Protein AF-A0ABD6F2X4-F1 (afdb_monomer_lite)

Structure (mmCIF, N/CA/C/O backbone):
data_AF-A0ABD6F2X4-F1
#
_entry.id   AF-A0ABD6F2X4-F1
#
loop_
_atom_site.group_PDB
_atom_site.id
_atom_site.type_symbol
_atom_site.label_atom_id
_atom_site.label_alt_id
_atom_site.label_comp_id
_atom_site.label_asym_id
_atom_site.label_entity_id
_atom_site.label_seq_id
_atom_site.pdbx_PDB_ins_code
_atom_site.Cartn_x
_atom_site.Cartn_y
_atom_site.Cartn_z
_atom_site.occupancy
_atom_site.B_iso_or_equiv
_atom_site.auth_seq_id
_atom_site.auth_comp_id
_atom_site.auth_asym_id
_atom_site.auth_atom_id
_atom_site.pdbx_PDB_model_num
ATOM 1 N N . MET A 1 1 ? 17.917 10.829 -10.578 1.00 47.31 1 MET A N 1
ATOM 2 C CA . MET A 1 1 ? 16.751 10.128 -10.012 1.00 47.31 1 MET A CA 1
ATOM 3 C C . MET A 1 1 ? 17.302 9.015 -9.153 1.00 47.31 1 MET A C 1
ATOM 5 O O . MET A 1 1 ? 18.179 8.313 -9.642 1.00 47.31 1 MET A O 1
ATOM 9 N N . ALA A 1 2 ? 16.913 8.933 -7.879 1.00 58.59 2 ALA A N 1
ATOM 10 C CA . ALA A 1 2 ? 17.226 7.742 -7.096 1.00 58.59 2 ALA A CA 1
ATOM 11 C C . ALA A 1 2 ? 16.671 6.533 -7.858 1.00 58.59 2 ALA A C 1
ATOM 13 O O . ALA A 1 2 ? 15.594 6.631 -8.446 1.00 58.59 2 ALA A O 1
ATOM 14 N N . ASP A 1 3 ? 17.439 5.451 -7.922 1.00 88.56 3 ASP A N 1
ATOM 15 C CA . ASP A 1 3 ? 16.967 4.209 -8.517 1.00 88.56 3 ASP A CA 1
ATOM 16 C C . ASP A 1 3 ? 15.678 3.793 -7.793 1.00 88.56 3 ASP A C 1
ATOM 18 O O . ASP A 1 3 ? 15.679 3.645 -6.569 1.00 88.56 3 ASP A O 1
ATOM 22 N N . LEU A 1 4 ? 14.571 3.667 -8.532 1.00 92.88 4 LEU A N 1
ATOM 23 C CA . LEU A 1 4 ? 13.269 3.298 -7.974 1.00 92.88 4 LEU A CA 1
ATOM 24 C C . LEU A 1 4 ? 13.392 2.010 -7.153 1.00 92.88 4 LEU A C 1
ATOM 26 O O . LEU A 1 4 ? 12.836 1.927 -6.063 1.00 92.88 4 LEU A O 1
ATOM 30 N N . SER A 1 5 ? 14.197 1.049 -7.617 1.00 93.44 5 SER A N 1
ATOM 31 C CA . SER A 1 5 ? 14.461 -0.189 -6.882 1.00 93.44 5 SER A CA 1
ATOM 32 C C . SER A 1 5 ? 15.084 0.079 -5.509 1.00 93.44 5 SER A C 1
ATOM 34 O O . SER A 1 5 ? 14.672 -0.513 -4.512 1.00 93.44 5 SER A O 1
ATOM 36 N N . GLN A 1 6 ? 16.047 0.999 -5.425 1.00 95.38 6 GLN A N 1
ATOM 37 C CA . GLN A 1 6 ? 16.676 1.382 -4.160 1.00 95.38 6 GLN A CA 1
ATOM 38 C C . GLN A 1 6 ? 15.694 2.111 -3.231 1.00 95.38 6 GLN A C 1
ATOM 40 O O . GLN A 1 6 ? 15.705 1.883 -2.020 1.00 95.38 6 GLN A O 1
ATOM 45 N N . ALA A 1 7 ? 14.833 2.970 -3.781 1.00 95.81 7 ALA A N 1
ATOM 46 C CA . ALA A 1 7 ? 13.810 3.666 -3.005 1.00 95.81 7 ALA A CA 1
ATOM 47 C C . ALA A 1 7 ? 12.787 2.685 -2.406 1.00 95.81 7 ALA A C 1
ATOM 49 O O . ALA A 1 7 ? 12.470 2.776 -1.220 1.00 95.81 7 ALA A O 1
ATOM 50 N N . LEU A 1 8 ? 12.328 1.708 -3.192 1.00 96.75 8 LEU A N 1
ATOM 51 C CA . LEU A 1 8 ? 11.398 0.674 -2.730 1.00 96.75 8 LEU A CA 1
ATOM 52 C C . LEU A 1 8 ? 12.041 -0.252 -1.687 1.00 96.75 8 LEU A C 1
ATOM 54 O O . LEU A 1 8 ? 11.409 -0.546 -0.676 1.00 96.75 8 LEU A O 1
ATOM 58 N N . ALA A 1 9 ? 13.312 -0.629 -1.866 1.00 96.75 9 ALA A N 1
ATOM 59 C CA . ALA A 1 9 ? 14.048 -1.414 -0.873 1.00 96.75 9 ALA A CA 1
ATOM 60 C C . ALA A 1 9 ? 14.151 -0.686 0.479 1.00 96.75 9 ALA A C 1
A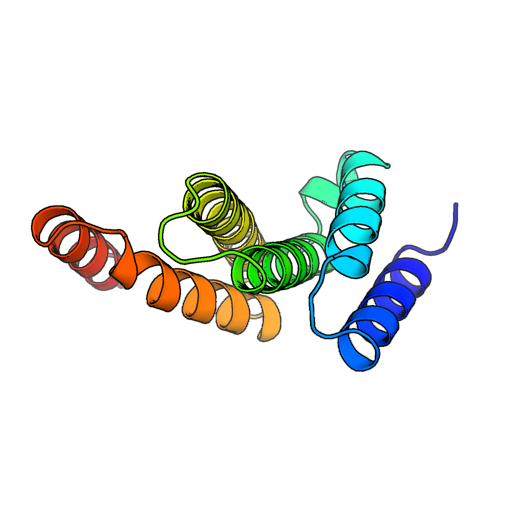TOM 62 O O . ALA A 1 9 ? 13.944 -1.289 1.529 1.00 96.75 9 ALA A O 1
ATOM 63 N N . ARG A 1 10 ? 14.385 0.634 0.467 1.00 95.75 10 ARG A N 1
ATOM 64 C CA . ARG A 1 10 ? 14.377 1.444 1.695 1.00 95.75 10 ARG A CA 1
ATOM 65 C C . ARG A 1 10 ? 13.011 1.426 2.386 1.00 95.75 10 ARG A C 1
ATOM 67 O O . ARG A 1 10 ? 12.954 1.389 3.613 1.00 95.75 10 ARG A O 1
ATOM 74 N N . VAL A 1 11 ? 11.914 1.465 1.631 1.00 96.56 11 VAL A N 1
ATOM 75 C CA . VAL A 1 11 ? 10.567 1.344 2.212 1.00 96.56 11 VAL A CA 1
ATOM 76 C C . VAL A 1 11 ? 10.369 -0.028 2.848 1.00 96.56 11 VAL A C 1
ATOM 78 O O . VAL A 1 11 ? 9.820 -0.106 3.948 1.00 96.56 11 VAL A O 1
ATOM 81 N N . ASP A 1 12 ? 10.830 -1.096 2.199 1.00 96.50 12 ASP A N 1
ATOM 82 C CA . ASP A 1 12 ? 10.745 -2.445 2.759 1.00 96.50 12 ASP A CA 1
ATOM 83 C C . ASP A 1 12 ? 11.494 -2.535 4.103 1.00 96.50 12 ASP A C 1
ATOM 85 O O . ASP A 1 12 ? 10.920 -3.008 5.085 1.00 96.50 12 ASP A O 1
ATOM 89 N N . GLU A 1 13 ? 12.698 -1.959 4.200 1.00 96.25 13 GLU A N 1
ATOM 90 C CA . GLU A 1 13 ? 13.450 -1.857 5.462 1.00 96.25 13 GLU A CA 1
ATOM 91 C C . GLU A 1 13 ? 12.709 -1.045 6.539 1.00 96.25 13 GLU A C 1
ATOM 93 O O . GLU A 1 13 ? 12.721 -1.408 7.719 1.00 96.25 13 GLU A O 1
ATOM 98 N N . ILE A 1 14 ? 12.056 0.061 6.160 1.00 95.81 14 ILE A N 1
ATOM 99 C CA . ILE A 1 14 ? 11.248 0.865 7.091 1.00 95.81 14 ILE A CA 1
ATOM 100 C C . ILE A 1 14 ? 10.108 0.020 7.651 1.00 95.81 14 ILE A C 1
ATOM 102 O O . ILE A 1 14 ? 9.896 0.022 8.859 1.00 95.81 14 ILE A O 1
ATOM 106 N N . ILE A 1 15 ? 9.399 -0.726 6.805 1.00 94.69 15 ILE A N 1
ATOM 107 C CA . ILE A 1 15 ? 8.286 -1.574 7.243 1.00 94.69 15 ILE A CA 1
ATOM 108 C C . ILE A 1 15 ? 8.760 -2.656 8.221 1.00 94.69 15 ILE A C 1
ATOM 110 O O . ILE A 1 15 ? 8.052 -2.968 9.179 1.00 94.69 15 ILE A O 1
ATOM 114 N N . GLU A 1 16 ? 9.939 -3.234 7.993 1.00 93.12 16 GLU A N 1
ATOM 115 C CA . GLU A 1 16 ? 10.515 -4.243 8.889 1.00 93.12 16 GLU A CA 1
ATOM 116 C C . GLU A 1 16 ? 10.887 -3.669 10.261 1.00 93.12 16 GLU A C 1
ATOM 118 O O . GLU A 1 16 ? 10.732 -4.345 11.281 1.00 93.12 16 GLU A O 1
ATOM 123 N N . ARG A 1 17 ? 11.361 -2.421 10.304 1.00 92.56 17 ARG A N 1
ATOM 124 C CA . ARG A 1 17 ? 11.804 -1.756 11.540 1.00 92.56 17 ARG A CA 1
ATOM 125 C C . ARG A 1 17 ? 10.671 -1.076 12.303 1.00 92.56 17 ARG A C 1
ATOM 127 O O . ARG A 1 17 ? 10.681 -1.071 13.533 1.00 92.56 17 ARG A O 1
ATOM 134 N N . GLU A 1 18 ? 9.724 -0.489 11.582 1.00 88.75 18 GLU A N 1
ATOM 135 C CA . GLU A 1 18 ? 8.642 0.355 12.090 1.00 88.75 18 GLU A CA 1
ATOM 136 C C . GLU A 1 18 ? 7.296 -0.140 11.533 1.00 88.75 18 GLU A C 1
ATOM 138 O O . GLU A 1 18 ? 6.772 0.376 10.541 1.00 88.75 18 GLU A O 1
ATOM 143 N N . PRO A 1 19 ? 6.689 -1.155 12.175 1.00 76.50 19 PRO A N 1
ATOM 144 C CA . PRO A 1 19 ? 5.537 -1.858 11.613 1.00 76.50 19 PRO A CA 1
ATOM 145 C C . PRO A 1 19 ? 4.231 -1.049 11.648 1.00 76.50 19 PRO A C 1
ATOM 147 O O . PRO A 1 19 ? 3.211 -1.521 11.146 1.00 76.50 19 PRO A O 1
ATOM 150 N N . ASP A 1 20 ? 4.228 0.155 12.231 1.00 85.94 20 ASP A N 1
ATOM 151 C CA . ASP A 1 20 ? 3.049 1.027 12.260 1.00 85.94 20 ASP A CA 1
ATOM 152 C C . ASP A 1 20 ? 2.713 1.617 10.871 1.00 85.94 20 ASP A C 1
ATOM 154 O O . ASP A 1 20 ? 1.603 2.096 10.640 1.00 85.94 20 ASP A O 1
ATOM 158 N N . GLY A 1 21 ? 3.643 1.526 9.914 1.00 90.31 21 GLY A N 1
ATOM 159 C CA . GLY A 1 21 ? 3.435 1.925 8.525 1.00 90.31 21 GLY A CA 1
ATOM 160 C C . GLY A 1 21 ? 3.307 3.431 8.303 1.00 90.31 21 GLY A C 1
ATOM 161 O O . GLY A 1 21 ? 3.020 3.833 7.178 1.00 90.31 21 GLY A O 1
ATOM 162 N N . ASN A 1 22 ? 3.518 4.272 9.322 1.00 94.81 22 ASN A N 1
ATOM 163 C CA . ASN A 1 22 ? 3.409 5.726 9.207 1.00 94.81 22 ASN A CA 1
ATOM 164 C C . ASN A 1 22 ? 4.429 6.288 8.219 1.00 94.81 22 ASN A C 1
ATOM 166 O O . ASN A 1 22 ? 4.048 6.875 7.206 1.00 94.81 22 ASN A O 1
ATOM 170 N N . LEU A 1 23 ? 5.710 6.050 8.497 1.00 95.88 23 LEU A N 1
ATOM 171 C CA . LEU A 1 23 ? 6.802 6.517 7.654 1.00 95.88 23 LEU A CA 1
ATOM 172 C C . LEU A 1 23 ? 6.777 5.829 6.282 1.00 95.88 23 LEU A C 1
ATOM 174 O O . LEU A 1 23 ? 6.927 6.485 5.257 1.00 95.88 23 LEU A O 1
ATOM 178 N N . ALA A 1 24 ? 6.505 4.521 6.249 1.00 96.94 24 ALA A N 1
ATOM 179 C CA . ALA A 1 24 ? 6.389 3.773 4.998 1.00 96.94 24 ALA A CA 1
ATOM 180 C C . ALA A 1 24 ? 5.295 4.340 4.079 1.00 96.94 24 ALA A C 1
ATOM 182 O O . ALA A 1 24 ? 5.488 4.419 2.869 1.00 96.94 24 ALA A O 1
ATOM 183 N N . TYR A 1 25 ? 4.154 4.749 4.640 1.00 97.81 25 TYR A N 1
ATOM 184 C CA . TYR A 1 25 ? 3.069 5.360 3.875 1.00 97.81 25 TYR A CA 1
ATOM 185 C C . TYR A 1 25 ? 3.483 6.710 3.283 1.00 97.81 25 TYR A C 1
ATOM 187 O O . TYR A 1 25 ? 3.242 6.955 2.103 1.00 97.81 25 TYR A O 1
ATOM 195 N N . GLU A 1 26 ? 4.131 7.567 4.073 1.00 97.19 26 GLU A N 1
ATOM 196 C CA . GLU A 1 26 ? 4.600 8.879 3.612 1.00 97.19 26 GLU A CA 1
ATOM 197 C C . GLU A 1 26 ? 5.633 8.751 2.485 1.00 97.19 26 GLU A C 1
ATOM 199 O O . GLU A 1 26 ? 5.511 9.414 1.455 1.00 97.19 26 GLU A O 1
ATOM 204 N N . GLU A 1 27 ? 6.600 7.848 2.636 1.00 97.00 27 GLU A N 1
ATOM 205 C CA . GLU A 1 27 ? 7.634 7.574 1.632 1.00 97.00 27 GLU A CA 1
ATOM 206 C C . GLU A 1 27 ? 7.037 6.966 0.355 1.00 97.00 27 GLU A C 1
ATOM 208 O O . GLU A 1 27 ? 7.339 7.416 -0.751 1.00 97.00 27 GLU A O 1
ATOM 213 N N . MET A 1 28 ? 6.115 6.004 0.478 1.00 97.88 28 MET A N 1
ATOM 214 C CA . MET A 1 28 ? 5.425 5.446 -0.690 1.00 97.88 28 MET A CA 1
ATOM 215 C C . MET A 1 28 ? 4.569 6.481 -1.411 1.00 97.88 28 MET A C 1
ATOM 217 O O . MET A 1 28 ? 4.495 6.447 -2.638 1.00 97.88 28 MET A O 1
ATOM 221 N N . LYS A 1 29 ? 3.941 7.412 -0.686 1.00 97.88 29 LYS A N 1
ATOM 222 C CA . LYS A 1 29 ? 3.206 8.523 -1.297 1.00 97.88 29 LYS A CA 1
ATOM 223 C C . LYS A 1 29 ? 4.135 9.449 -2.075 1.00 97.88 29 LYS A C 1
ATOM 225 O O . LYS A 1 29 ? 3.798 9.797 -3.198 1.00 97.88 29 LYS A O 1
ATOM 230 N N . GLN A 1 30 ? 5.315 9.765 -1.544 1.00 97.44 30 GLN A N 1
ATOM 231 C CA . GLN A 1 30 ? 6.318 10.545 -2.277 1.00 97.44 30 GLN A CA 1
ATOM 232 C C . GLN A 1 30 ? 6.805 9.826 -3.539 1.00 97.44 30 GLN A C 1
ATOM 234 O O . GLN A 1 30 ? 6.927 10.462 -4.580 1.00 97.44 30 GLN A O 1
ATOM 239 N N . ILE A 1 31 ? 7.050 8.512 -3.468 1.00 97.19 31 ILE A N 1
ATOM 240 C CA . ILE A 1 31 ? 7.426 7.707 -4.641 1.00 97.19 31 ILE A CA 1
ATOM 241 C C . ILE A 1 31 ? 6.300 7.727 -5.678 1.00 97.19 31 ILE A C 1
ATOM 243 O O . ILE A 1 31 ? 6.557 8.007 -6.844 1.00 97.19 31 ILE A O 1
ATOM 247 N N . TYR A 1 32 ? 5.063 7.482 -5.253 1.00 97.25 32 TYR A N 1
ATOM 248 C CA . TYR A 1 32 ? 3.890 7.492 -6.126 1.00 97.25 32 TYR A CA 1
ATOM 249 C C . TYR A 1 32 ? 3.666 8.860 -6.790 1.00 97.25 32 TYR A C 1
ATOM 251 O O . TYR A 1 32 ? 3.389 8.931 -7.977 1.00 97.25 32 TYR A O 1
ATOM 259 N N . ASP A 1 33 ? 3.828 9.960 -6.054 1.00 96.44 33 ASP A N 1
ATOM 260 C CA . ASP A 1 33 ? 3.618 11.310 -6.590 1.00 96.44 33 ASP A CA 1
ATOM 261 C C . ASP A 1 33 ? 4.841 11.831 -7.395 1.00 96.44 33 ASP A C 1
ATOM 263 O O . ASP A 1 33 ? 4.808 12.950 -7.910 1.00 96.44 33 ASP A O 1
ATOM 267 N N . SER A 1 34 ? 5.935 11.058 -7.496 1.00 95.12 34 SER A N 1
ATOM 268 C CA . SER A 1 34 ? 7.195 11.513 -8.112 1.00 95.12 34 SER A CA 1
ATOM 269 C C . SER A 1 34 ? 7.187 11.520 -9.641 1.00 95.12 34 SER A C 1
ATOM 271 O O . SER A 1 34 ? 7.846 12.367 -10.245 1.00 95.12 34 SER A O 1
ATOM 273 N N . ASP A 1 35 ? 6.466 10.584 -10.260 1.00 93.75 35 ASP A N 1
ATOM 274 C CA . ASP A 1 35 ? 6.377 10.428 -11.712 1.00 93.75 35 ASP A CA 1
ATOM 275 C C . ASP A 1 35 ? 5.145 9.591 -12.086 1.00 93.75 35 ASP A C 1
ATOM 277 O O . ASP A 1 35 ? 4.817 8.615 -11.407 1.00 93.75 35 ASP A O 1
ATOM 281 N N . GLU A 1 36 ? 4.483 9.927 -13.195 1.00 93.88 36 GLU A N 1
ATOM 282 C CA . GLU A 1 36 ? 3.276 9.227 -13.659 1.00 93.88 36 GLU A CA 1
ATOM 283 C C . GLU A 1 36 ? 3.514 7.736 -13.941 1.00 93.88 36 GLU A C 1
ATOM 285 O O . GLU A 1 36 ? 2.615 6.921 -13.734 1.00 93.88 36 GLU A O 1
ATOM 290 N N . SER A 1 37 ? 4.723 7.344 -14.357 1.00 93.44 37 SER A N 1
ATOM 291 C CA . SER A 1 37 ? 5.074 5.938 -14.598 1.00 93.44 37 SER A CA 1
ATOM 292 C C . SER A 1 37 ? 5.003 5.082 -13.333 1.00 93.44 37 SER A C 1
ATOM 294 O O . SER A 1 37 ? 4.763 3.876 -13.416 1.00 93.44 37 SER A O 1
ATOM 296 N N . THR A 1 38 ? 5.146 5.685 -12.149 1.00 95.75 38 THR A N 1
ATOM 297 C CA . THR A 1 38 ? 5.011 4.962 -10.879 1.00 95.75 38 THR A CA 1
ATOM 298 C C . THR A 1 38 ? 3.567 4.548 -10.606 1.00 95.75 38 THR A C 1
ATOM 300 O O . THR A 1 38 ? 3.341 3.559 -9.909 1.00 95.75 38 THR A O 1
ATOM 303 N N . HIS A 1 39 ? 2.585 5.232 -11.205 1.00 95.69 39 HIS A N 1
ATOM 304 C CA . HIS A 1 39 ? 1.173 4.887 -11.066 1.00 95.69 39 HIS A CA 1
ATOM 305 C C . HIS A 1 39 ? 0.818 3.560 -11.744 1.00 95.69 39 HIS A C 1
ATOM 307 O O . HIS A 1 39 ? -0.171 2.944 -11.357 1.00 95.69 39 HIS A O 1
ATOM 313 N N . GLU A 1 40 ? 1.590 3.128 -12.742 1.00 95.94 40 GLU A N 1
ATOM 314 C CA . GLU A 1 40 ? 1.382 1.883 -13.499 1.00 95.94 40 GLU A CA 1
ATOM 315 C C . GLU A 1 40 ? 2.468 0.837 -13.196 1.00 95.94 40 GLU A C 1
ATOM 317 O O . GLU A 1 40 ? 2.678 -0.107 -13.954 1.00 95.94 40 GLU A O 1
ATOM 322 N N . ASN A 1 41 ? 3.188 0.996 -12.083 1.00 97.38 41 ASN A N 1
ATOM 323 C CA . ASN A 1 41 ? 4.226 0.064 -11.668 1.00 97.38 41 ASN A CA 1
ATOM 324 C C . ASN A 1 41 ? 3.704 -0.866 -10.564 1.00 97.38 41 ASN A C 1
ATOM 326 O O . ASN A 1 41 ? 3.382 -0.410 -9.464 1.00 97.38 41 ASN A O 1
ATOM 330 N N . VAL A 1 42 ? 3.662 -2.176 -10.834 1.00 98.06 42 VAL A N 1
ATOM 331 C CA . VAL A 1 42 ? 3.165 -3.178 -9.873 1.00 98.06 42 VAL A CA 1
ATOM 332 C C . VAL A 1 42 ? 3.916 -3.133 -8.538 1.00 98.06 42 VAL A C 1
ATOM 334 O O . VAL A 1 42 ? 3.280 -3.160 -7.483 1.00 98.06 42 VAL A O 1
ATOM 337 N N . GLU A 1 43 ? 5.241 -2.959 -8.565 1.00 97.88 43 GLU A N 1
ATOM 338 C CA . GLU A 1 43 ? 6.097 -2.921 -7.373 1.00 97.88 43 GLU A CA 1
ATOM 339 C C . GLU A 1 43 ? 5.832 -1.697 -6.490 1.00 97.88 43 GLU A C 1
ATOM 341 O O . GLU A 1 43 ? 6.007 -1.762 -5.268 1.00 97.88 43 GLU A O 1
ATOM 346 N N . VAL A 1 44 ? 5.366 -0.599 -7.093 1.00 98.31 44 VAL A N 1
ATOM 347 C CA . VAL A 1 44 ? 4.890 0.588 -6.374 1.00 98.31 44 VAL A CA 1
ATOM 348 C C . VAL A 1 44 ? 3.486 0.340 -5.827 1.00 98.31 44 VAL A C 1
ATOM 350 O O . VAL A 1 44 ? 3.236 0.599 -4.649 1.00 98.31 44 VAL A O 1
ATOM 353 N N . MET A 1 45 ? 2.568 -0.183 -6.647 1.00 98.38 45 MET A N 1
ATOM 354 C CA . MET A 1 45 ? 1.160 -0.334 -6.267 1.00 98.38 45 MET A CA 1
ATOM 355 C C . MET A 1 45 ? 0.972 -1.269 -5.071 1.00 98.38 45 MET A C 1
ATOM 357 O O . MET A 1 45 ? 0.267 -0.909 -4.123 1.00 98.38 45 MET A O 1
ATOM 361 N N . TRP A 1 46 ? 1.613 -2.444 -5.058 1.00 98.44 46 TRP A N 1
ATOM 362 C CA . TRP A 1 46 ? 1.425 -3.376 -3.941 1.00 98.44 46 TRP A CA 1
ATOM 363 C C . TRP A 1 46 ? 2.087 -2.867 -2.652 1.00 98.44 46 TRP A C 1
ATOM 365 O O . TRP A 1 46 ? 1.522 -3.035 -1.567 1.00 98.44 46 TRP A O 1
ATOM 375 N N . ARG A 1 47 ? 3.232 -2.173 -2.738 1.00 98.19 47 ARG A N 1
ATOM 376 C CA . ARG A 1 47 ? 3.877 -1.555 -1.564 1.00 98.19 47 ARG A CA 1
ATOM 377 C C . ARG A 1 47 ? 3.067 -0.394 -1.014 1.00 98.19 47 ARG A C 1
ATOM 379 O O . ARG A 1 47 ? 2.942 -0.267 0.203 1.00 98.19 47 ARG A O 1
ATOM 386 N N . LEU A 1 48 ? 2.464 0.414 -1.882 1.00 98.19 48 LEU A N 1
ATOM 387 C CA . LEU A 1 48 ? 1.590 1.506 -1.466 1.00 98.19 48 LEU A CA 1
ATOM 388 C C . LEU A 1 48 ? 0.310 0.958 -0.821 1.00 98.19 48 LEU A C 1
ATOM 390 O O . LEU A 1 48 ? -0.105 1.458 0.225 1.00 98.19 48 LEU A O 1
ATOM 394 N N . CYS A 1 49 ? -0.261 -0.120 -1.370 1.00 98.06 49 CYS A N 1
ATOM 395 C CA . CYS A 1 49 ? -1.344 -0.883 -0.744 1.00 98.06 49 CYS A CA 1
ATOM 396 C C . CYS A 1 49 ? -0.960 -1.336 0.676 1.00 98.06 49 CYS A C 1
ATOM 398 O O . CYS A 1 49 ? -1.632 -0.977 1.647 1.00 98.06 49 CYS A O 1
ATOM 400 N N . LYS A 1 50 ? 0.167 -2.045 0.812 1.00 97.69 50 LYS A N 1
ATOM 401 C CA . LYS A 1 50 ? 0.707 -2.529 2.090 1.00 97.69 50 LYS A CA 1
ATOM 402 C C . LYS A 1 50 ? 0.914 -1.399 3.099 1.00 97.69 50 LYS A C 1
ATOM 404 O O . LYS A 1 50 ? 0.421 -1.486 4.222 1.00 97.69 50 LYS A O 1
ATOM 409 N N . ALA A 1 51 ? 1.611 -0.333 2.715 1.00 97.94 51 ALA A N 1
ATOM 410 C CA . ALA A 1 51 ? 1.919 0.781 3.606 1.00 97.94 51 ALA A CA 1
ATOM 411 C C . ALA A 1 51 ? 0.648 1.514 4.070 1.00 97.94 51 ALA A C 1
ATOM 413 O O . ALA A 1 51 ? 0.483 1.783 5.261 1.00 97.94 51 ALA A O 1
ATOM 414 N N . THR A 1 52 ? -0.297 1.752 3.157 1.00 97.88 52 THR A N 1
ATOM 415 C CA . THR A 1 52 ? -1.598 2.367 3.474 1.00 97.88 52 THR A CA 1
ATOM 416 C C . THR A 1 52 ? -2.413 1.486 4.422 1.00 97.88 52 THR A C 1
ATOM 418 O O . THR A 1 52 ? -3.014 1.975 5.385 1.00 97.88 52 THR A O 1
ATOM 421 N N . PHE A 1 53 ? -2.400 0.170 4.202 1.00 96.56 53 PHE A N 1
ATOM 422 C CA . PHE A 1 53 ? -3.051 -0.794 5.081 1.00 96.56 53 PHE A CA 1
ATOM 423 C C . PHE A 1 53 ? -2.452 -0.777 6.495 1.00 96.56 53 PHE A C 1
ATOM 425 O O . PHE A 1 53 ? -3.200 -0.662 7.471 1.00 96.56 53 PHE A O 1
ATOM 432 N N . LEU A 1 54 ? -1.123 -0.825 6.621 1.00 96.44 54 LEU A N 1
ATOM 433 C CA . LEU A 1 54 ? -0.425 -0.749 7.910 1.00 96.44 54 LEU A CA 1
ATOM 434 C C . LEU A 1 54 ? -0.748 0.559 8.643 1.00 96.44 54 LEU A C 1
ATOM 436 O O . LEU A 1 54 ? -1.213 0.513 9.784 1.00 96.44 54 LEU A O 1
ATOM 440 N N . LYS A 1 55 ? -0.666 1.702 7.946 1.00 96.50 55 LYS A N 1
ATOM 441 C CA . LYS A 1 55 ? -1.082 3.011 8.470 1.00 96.50 55 LYS A CA 1
ATOM 442 C C . LYS A 1 55 ? -2.512 2.972 9.004 1.00 96.50 55 LYS A C 1
ATOM 444 O O . LYS A 1 55 ? -2.780 3.466 10.098 1.00 96.50 55 LYS A O 1
ATOM 449 N N . SER A 1 56 ? -3.444 2.358 8.274 1.00 95.12 56 SER A N 1
ATOM 450 C CA . SER A 1 56 ? -4.839 2.233 8.715 1.00 95.12 56 SER A CA 1
ATOM 451 C C . SER A 1 56 ? -4.982 1.416 10.009 1.00 95.12 56 SER A C 1
ATOM 453 O O . SER A 1 56 ? -5.880 1.672 10.818 1.00 95.12 56 SER A O 1
ATOM 455 N N . ASN A 1 57 ? -4.093 0.450 10.251 1.00 93.69 57 ASN A N 1
ATOM 456 C CA . ASN A 1 57 ? -4.125 -0.398 11.442 1.00 93.69 57 ASN A CA 1
ATOM 457 C C . ASN A 1 57 ? -3.647 0.304 12.712 1.00 93.69 57 ASN A C 1
ATOM 459 O O . ASN A 1 57 ? -4.005 -0.144 13.797 1.00 93.69 57 ASN A O 1
ATOM 463 N N . THR A 1 58 ? -2.982 1.453 12.592 1.00 94.94 58 THR A N 1
ATOM 464 C CA . THR A 1 58 ? -2.671 2.333 13.734 1.00 94.94 58 THR A CA 1
ATOM 465 C C . THR A 1 58 ? -3.892 3.068 14.285 1.00 94.94 58 THR A C 1
ATOM 467 O O . THR A 1 58 ? -3.859 3.591 15.396 1.00 94.94 58 THR A O 1
ATOM 470 N N . LEU A 1 59 ? -4.979 3.129 13.511 1.00 93.31 59 LEU A N 1
ATOM 471 C CA . LEU A 1 59 ? -6.177 3.876 13.868 1.00 93.31 59 LEU A CA 1
ATOM 472 C C . LEU A 1 59 ? -7.232 2.980 14.521 1.00 93.31 59 LEU A C 1
ATOM 474 O O . LEU A 1 59 ? -7.479 1.846 14.091 1.00 93.31 59 LEU A O 1
ATOM 478 N N . ASP A 1 60 ? -7.943 3.547 15.495 1.00 90.94 60 ASP A N 1
ATOM 479 C CA . ASP A 1 60 ? -9.108 2.923 16.116 1.00 90.94 60 ASP A CA 1
ATOM 480 C C . ASP A 1 60 ? -10.217 2.612 15.106 1.00 90.94 60 ASP A C 1
ATOM 482 O O . ASP A 1 60 ? -10.479 3.375 14.175 1.00 90.94 60 ASP A O 1
ATOM 486 N N . LYS A 1 61 ? -10.972 1.531 15.347 1.00 85.12 61 LYS A N 1
ATOM 487 C CA . LYS A 1 61 ? -12.084 1.102 14.473 1.00 85.12 61 LYS A CA 1
ATOM 488 C C . LYS A 1 61 ? -13.160 2.179 14.266 1.00 85.12 61 LYS A C 1
ATOM 490 O O . LYS A 1 61 ? -13.792 2.212 13.215 1.00 85.12 61 LYS A O 1
ATOM 495 N N . LYS A 1 62 ? -13.367 3.059 15.251 1.00 86.50 62 LYS A N 1
ATOM 496 C CA . LYS A 1 62 ? -14.339 4.168 15.182 1.00 86.50 62 LYS A CA 1
ATOM 497 C C . LYS A 1 62 ? -13.801 5.398 14.443 1.00 86.50 62 LYS A C 1
ATOM 499 O O . LYS A 1 62 ? -14.570 6.318 14.177 1.00 86.50 62 LYS A O 1
ATOM 504 N N . ASN A 1 63 ? -12.505 5.436 14.127 1.00 90.81 63 ASN A N 1
ATOM 505 C CA . ASN A 1 63 ? -11.899 6.564 13.441 1.00 90.81 63 ASN A CA 1
ATOM 506 C C . ASN A 1 63 ? -12.325 6.560 11.957 1.00 90.81 63 ASN A C 1
ATOM 508 O O . ASN A 1 63 ? -12.014 5.607 11.237 1.00 90.81 63 ASN A O 1
ATOM 512 N N . PRO A 1 64 ? -13.004 7.610 11.458 1.00 89.44 64 PRO A N 1
ATOM 513 C CA . PRO A 1 64 ? -13.456 7.662 10.067 1.00 89.44 64 PRO A CA 1
ATOM 514 C C . PRO A 1 64 ? -12.299 7.615 9.058 1.00 89.44 64 PRO A C 1
ATOM 516 O O . PRO A 1 64 ? -12.482 7.137 7.937 1.00 89.44 64 PRO A O 1
ATOM 519 N N . THR A 1 65 ? -11.100 8.055 9.446 1.00 93.44 65 THR A N 1
ATOM 520 C CA . THR A 1 65 ? -9.895 7.991 8.610 1.00 93.44 65 THR A CA 1
ATOM 521 C C . THR A 1 65 ? -9.448 6.552 8.368 1.00 93.44 65 THR A C 1
ATOM 523 O O . THR A 1 65 ? -8.987 6.251 7.272 1.00 93.44 65 THR A O 1
ATOM 526 N N . LYS A 1 66 ? -9.678 5.629 9.315 1.00 93.25 66 LYS A N 1
ATOM 527 C CA . LYS A 1 66 ? -9.371 4.202 9.122 1.00 93.25 66 LYS A CA 1
ATOM 528 C C . LYS A 1 66 ? -10.095 3.641 7.903 1.00 93.25 66 LYS A C 1
ATOM 530 O O . LYS A 1 66 ? -9.474 3.023 7.047 1.00 93.25 66 LYS A O 1
ATOM 535 N N . LYS A 1 67 ? -11.401 3.911 7.795 1.00 89.69 67 LYS A N 1
ATOM 536 C CA . LYS A 1 67 ? -12.215 3.456 6.659 1.00 89.69 67 LYS A CA 1
ATOM 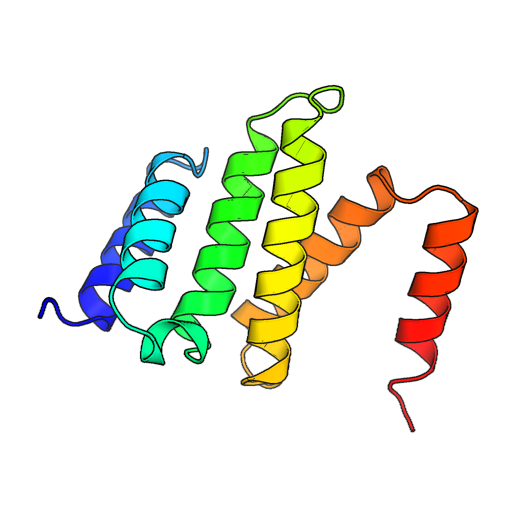537 C C . LYS A 1 67 ? -11.728 4.055 5.337 1.00 89.69 67 LYS A C 1
ATOM 539 O O . LYS A 1 67 ? -11.698 3.347 4.339 1.00 89.69 67 LYS A O 1
ATOM 544 N N . LYS A 1 68 ? -11.343 5.336 5.327 1.00 93.19 68 LYS A N 1
ATOM 545 C CA . LYS A 1 68 ? -10.803 5.995 4.125 1.00 93.19 68 LYS A CA 1
ATOM 546 C C . LYS A 1 68 ? -9.506 5.335 3.658 1.00 93.19 68 LYS A C 1
ATOM 548 O O . LYS A 1 68 ? -9.414 4.974 2.494 1.00 93.19 68 LYS A O 1
ATOM 553 N N . LEU A 1 69 ? -8.567 5.107 4.576 1.00 95.44 69 LEU A N 1
ATOM 554 C CA . LEU A 1 69 ? -7.294 4.456 4.264 1.00 95.44 69 LEU A CA 1
ATOM 555 C C . LEU A 1 69 ? -7.481 3.008 3.798 1.00 95.44 69 LEU A C 1
ATOM 557 O O . LEU A 1 69 ? -6.807 2.578 2.875 1.00 95.44 69 LEU A O 1
ATOM 561 N N . LEU A 1 70 ? -8.419 2.255 4.379 1.00 93.88 70 LEU A N 1
ATOM 562 C CA . LEU A 1 70 ? -8.712 0.893 3.914 1.00 93.88 70 LEU A CA 1
ATOM 563 C C . LEU A 1 70 ? -9.300 0.863 2.495 1.00 93.88 70 LEU A C 1
ATOM 565 O O . LEU A 1 70 ? -8.957 -0.019 1.709 1.00 93.88 70 LEU A O 1
ATOM 569 N N . LEU A 1 71 ? -10.160 1.828 2.150 1.00 92.62 71 LEU A N 1
ATOM 570 C CA . LEU A 1 71 ? -10.678 1.979 0.785 1.00 92.62 71 LEU A CA 1
ATOM 571 C C . LEU A 1 71 ? -9.566 2.349 -0.203 1.00 92.62 71 LEU A C 1
ATOM 573 O O . LEU A 1 71 ? -9.509 1.795 -1.299 1.00 92.62 71 LEU A O 1
ATOM 577 N N . GLU A 1 72 ? -8.678 3.253 0.198 1.00 95.31 72 GLU A N 1
ATOM 578 C CA . GLU A 1 72 ? -7.518 3.659 -0.591 1.00 95.31 72 GLU A CA 1
ATOM 579 C C . GLU A 1 72 ? -6.545 2.488 -0.812 1.00 95.31 72 GLU A C 1
ATOM 581 O O . GLU A 1 72 ? -6.228 2.165 -1.956 1.00 95.31 72 GLU A O 1
ATOM 586 N N . ALA A 1 73 ? -6.167 1.770 0.253 1.00 96.38 73 ALA A N 1
ATOM 587 C CA . ALA A 1 73 ? -5.333 0.571 0.171 1.00 96.38 73 ALA A CA 1
ATOM 588 C C . ALA A 1 73 ? -5.928 -0.461 -0.798 1.00 96.38 73 ALA A C 1
ATOM 590 O O . ALA A 1 73 ? -5.220 -1.011 -1.640 1.00 96.38 73 ALA A O 1
ATOM 591 N N . ARG A 1 74 ? -7.252 -0.670 -0.747 1.00 93.69 74 ARG A N 1
ATOM 592 C CA . ARG A 1 74 ? -7.942 -1.576 -1.671 1.00 93.69 74 ARG A CA 1
ATOM 593 C C . ARG A 1 74 ? -7.858 -1.116 -3.125 1.00 93.69 74 ARG A C 1
ATOM 595 O O . ARG A 1 74 ? -7.652 -1.958 -3.994 1.00 93.69 74 ARG A O 1
ATOM 602 N N . SER A 1 75 ? -7.991 0.181 -3.394 1.00 95.62 75 SER A N 1
ATOM 603 C CA . SER A 1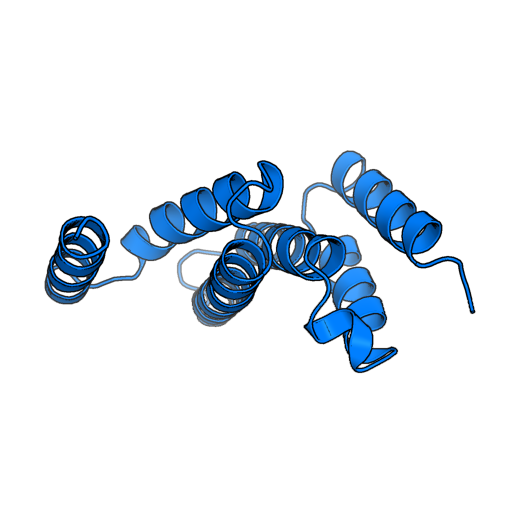 75 ? -7.826 0.716 -4.750 1.00 95.62 75 SER A CA 1
ATOM 604 C C . SER A 1 75 ? -6.439 0.396 -5.310 1.00 95.62 75 SER A C 1
ATOM 606 O O . SER A 1 75 ? -6.326 -0.031 -6.457 1.00 95.62 75 SER A O 1
ATOM 608 N N . TYR A 1 76 ? -5.391 0.550 -4.495 1.00 97.69 76 TYR A N 1
ATOM 609 C CA . TYR A 1 76 ? -4.025 0.218 -4.902 1.00 97.69 76 TYR A CA 1
ATOM 610 C C . TYR A 1 76 ? -3.820 -1.288 -5.086 1.00 97.69 76 TYR A C 1
ATOM 612 O O . TYR A 1 76 ? -3.206 -1.693 -6.066 1.00 97.69 76 TYR A O 1
ATOM 620 N N . GLY A 1 77 ? -4.372 -2.126 -4.200 1.00 96.94 77 GLY A N 1
ATOM 621 C CA . GLY A 1 77 ? -4.290 -3.586 -4.321 1.00 96.94 77 GLY A CA 1
ATOM 622 C C . GLY A 1 77 ? -4.963 -4.125 -5.587 1.00 96.94 77 GLY A C 1
ATOM 623 O O . GLY A 1 77 ? -4.364 -4.925 -6.298 1.00 96.94 77 GLY A O 1
ATOM 624 N N . ILE A 1 78 ? -6.164 -3.632 -5.915 1.00 95.62 78 ILE A N 1
ATOM 625 C CA . ILE A 1 78 ? -6.867 -3.989 -7.161 1.00 95.62 78 ILE A CA 1
ATOM 626 C C . ILE A 1 78 ? -6.034 -3.579 -8.377 1.00 95.62 78 ILE A C 1
ATOM 628 O O . ILE A 1 78 ? -5.896 -4.361 -9.314 1.00 95.62 78 ILE A O 1
ATOM 632 N N . LYS A 1 79 ? -5.456 -2.371 -8.359 1.00 97.31 79 LYS A N 1
ATOM 633 C CA . LYS A 1 79 ? -4.609 -1.902 -9.457 1.00 97.31 79 LYS A CA 1
ATOM 634 C C . LYS A 1 79 ? -3.334 -2.737 -9.593 1.00 97.31 79 LYS A C 1
ATOM 636 O O . LYS A 1 79 ? -2.983 -3.098 -10.706 1.00 97.31 79 LYS A O 1
ATOM 641 N N . ALA A 1 80 ? -2.675 -3.079 -8.484 1.00 97.94 80 ALA A N 1
ATOM 642 C CA . ALA A 1 80 ? -1.488 -3.932 -8.489 1.00 97.94 80 ALA A CA 1
ATOM 643 C C . ALA A 1 80 ? -1.780 -5.292 -9.135 1.00 97.94 80 ALA A C 1
ATOM 645 O O . ALA A 1 80 ? -1.050 -5.711 -10.024 1.00 97.94 80 ALA A O 1
ATOM 646 N N . TYR A 1 81 ? -2.871 -5.939 -8.719 1.00 95.81 81 TYR A N 1
ATOM 647 C CA . TYR A 1 81 ? -3.273 -7.236 -9.255 1.00 95.81 81 TYR A CA 1
ATOM 648 C C . TYR A 1 81 ? -3.642 -7.158 -10.743 1.00 95.81 81 TYR A C 1
ATOM 650 O O . TYR A 1 81 ? -3.241 -8.015 -11.514 1.00 95.81 81 TYR A O 1
ATOM 658 N N . ALA A 1 82 ? -4.332 -6.096 -11.170 1.00 96.81 82 ALA A N 1
ATOM 659 C CA . ALA A 1 82 ? -4.670 -5.896 -12.581 1.00 96.81 82 ALA A CA 1
ATOM 660 C C . ALA A 1 82 ? -3.449 -5.609 -13.479 1.00 96.81 82 ALA A C 1
ATOM 662 O O . ALA A 1 82 ? -3.520 -5.831 -14.685 1.00 96.81 82 ALA A O 1
ATOM 663 N N . LEU A 1 83 ? -2.353 -5.082 -12.918 1.00 97.50 83 LEU A N 1
ATOM 664 C CA . LEU A 1 83 ? -1.101 -4.859 -13.648 1.00 97.50 83 LEU A CA 1
ATOM 665 C C . LEU A 1 83 ? -0.319 -6.159 -13.860 1.00 97.50 83 LEU A C 1
ATOM 667 O O . LEU A 1 83 ? 0.317 -6.315 -14.901 1.00 97.50 83 LEU A O 1
ATOM 671 N N . ASP A 1 84 ? -0.348 -7.063 -12.881 1.00 97.12 84 ASP A N 1
ATOM 672 C CA . ASP A 1 84 ? 0.322 -8.361 -12.934 1.00 97.12 84 ASP A CA 1
ATOM 673 C C . ASP A 1 84 ? -0.363 -9.351 -11.975 1.00 97.12 84 ASP A C 1
ATOM 675 O O . ASP A 1 84 ? -0.163 -9.317 -10.756 1.00 97.12 84 ASP A O 1
ATOM 679 N N . GLU A 1 85 ? -1.182 -10.239 -12.540 1.00 94.50 85 GLU A N 1
ATOM 680 C CA . GLU A 1 85 ? -1.944 -11.240 -11.787 1.00 94.50 85 GLU A CA 1
ATOM 681 C C . GLU A 1 85 ? -1.058 -12.374 -11.239 1.00 94.50 85 GLU A C 1
ATOM 683 O O . GLU A 1 85 ? -1.445 -13.046 -10.278 1.00 94.50 85 GLU A O 1
ATOM 688 N N . ASP A 1 86 ? 0.141 -12.558 -11.804 1.00 96.06 86 ASP A N 1
ATOM 689 C CA . ASP A 1 86 ? 1.129 -13.545 -11.360 1.00 96.06 86 ASP A CA 1
ATOM 690 C C . ASP A 1 86 ? 2.024 -12.991 -10.231 1.00 96.06 86 ASP A C 1
ATOM 692 O O . ASP A 1 86 ? 2.780 -13.738 -9.592 1.00 96.06 86 ASP A O 1
ATOM 696 N N . ASN A 1 87 ? 1.925 -11.691 -9.921 1.00 97.56 87 ASN A N 1
ATOM 697 C CA . ASN A 1 87 ? 2.661 -11.079 -8.822 1.00 97.56 87 ASN A CA 1
ATOM 698 C C . ASN A 1 87 ? 2.091 -11.520 -7.465 1.00 97.56 87 ASN A C 1
ATOM 700 O O . ASN A 1 87 ? 1.045 -11.061 -6.995 1.00 97.56 87 ASN A O 1
ATOM 704 N N . TYR A 1 88 ? 2.837 -12.397 -6.791 1.00 97.50 88 TYR A N 1
ATOM 705 C CA . TYR A 1 88 ? 2.450 -12.960 -5.499 1.00 97.50 88 TYR A CA 1
ATOM 706 C C . TYR A 1 88 ? 2.158 -11.900 -4.423 1.00 97.50 88 TYR A C 1
ATOM 708 O O . TYR A 1 88 ? 1.194 -12.049 -3.667 1.00 97.50 88 TYR A O 1
ATOM 716 N N . GLU A 1 89 ? 2.959 -10.832 -4.327 1.00 97.94 89 GLU A N 1
ATOM 717 C CA . GLU A 1 89 ? 2.725 -9.794 -3.315 1.00 97.94 89 GLU A CA 1
ATOM 718 C C . GLU A 1 89 ? 1.489 -8.952 -3.660 1.00 97.94 89 GLU A C 1
ATOM 720 O O . GLU A 1 89 ? 0.714 -8.636 -2.753 1.00 97.94 89 GLU A O 1
ATOM 725 N N . ALA A 1 90 ? 1.232 -8.664 -4.940 1.00 97.44 90 ALA A N 1
ATOM 726 C CA . ALA A 1 90 ? -0.001 -7.999 -5.363 1.00 97.44 90 ALA A CA 1
ATOM 727 C C . ALA A 1 90 ? -1.245 -8.804 -4.953 1.00 97.44 90 ALA A C 1
ATOM 729 O O . ALA A 1 90 ? -2.112 -8.272 -4.255 1.00 97.44 90 ALA A O 1
ATOM 730 N N . LEU A 1 91 ? -1.288 -10.100 -5.286 1.00 96.56 91 LEU A N 1
ATOM 731 C CA . LEU A 1 91 ? -2.386 -11.000 -4.911 1.00 96.56 91 LEU A CA 1
ATOM 732 C C . LEU A 1 91 ? -2.574 -11.073 -3.387 1.00 96.56 91 LEU A C 1
ATOM 734 O O . LEU A 1 91 ? -3.687 -10.958 -2.868 1.00 96.56 91 LEU A O 1
ATOM 738 N N . LYS A 1 92 ? -1.478 -11.243 -2.645 1.00 97.19 92 LYS A N 1
ATOM 739 C CA . LYS A 1 92 ? -1.492 -11.346 -1.181 1.00 97.19 92 LYS A CA 1
ATOM 740 C C . LYS A 1 92 ? -2.044 -10.084 -0.519 1.00 97.19 92 LYS A C 1
ATOM 742 O O . LYS A 1 92 ? -2.902 -10.184 0.361 1.00 97.19 92 LYS A O 1
ATOM 747 N N . TRP A 1 93 ? -1.560 -8.903 -0.907 1.00 96.19 93 TRP A N 1
ATOM 748 C CA . TRP A 1 93 ? -1.998 -7.645 -0.295 1.00 96.19 93 TRP A CA 1
ATOM 749 C C . TRP A 1 93 ? -3.401 -7.232 -0.734 1.00 96.19 93 TRP A C 1
ATOM 751 O O . TRP A 1 93 ? -4.138 -6.674 0.085 1.00 96.19 93 TRP A O 1
ATOM 761 N N . GLU A 1 94 ? -3.810 -7.561 -1.962 1.00 93.19 94 GLU A N 1
ATOM 762 C CA . GLU A 1 94 ? -5.202 -7.431 -2.401 1.00 93.19 94 GLU A CA 1
ATOM 763 C C . GLU A 1 94 ? -6.118 -8.249 -1.480 1.00 93.19 94 GLU A C 1
ATOM 765 O O . GLU A 1 94 ? -7.003 -7.665 -0.845 1.00 93.19 94 GLU A O 1
ATOM 770 N N . ALA A 1 95 ? -5.828 -9.541 -1.285 1.00 93.25 95 ALA A N 1
ATOM 771 C CA . ALA A 1 95 ? -6.638 -10.446 -0.470 1.00 93.25 95 ALA A CA 1
ATOM 772 C C . ALA A 1 95 ? -6.724 -10.017 1.009 1.00 93.25 95 ALA A C 1
ATOM 774 O O . ALA A 1 95 ? -7.802 -10.044 1.616 1.00 93.25 95 ALA A O 1
ATOM 775 N N . ILE A 1 96 ? -5.609 -9.565 1.600 1.00 93.81 96 ILE A N 1
ATOM 776 C CA . ILE A 1 96 ? -5.579 -9.020 2.971 1.00 93.81 96 ILE A CA 1
ATOM 777 C C . ILE A 1 96 ? -6.490 -7.787 3.089 1.00 93.81 96 ILE A C 1
ATOM 779 O O . ILE A 1 96 ? -7.247 -7.651 4.063 1.00 93.81 96 ILE A O 1
ATOM 783 N N . CYS A 1 97 ? -6.461 -6.900 2.092 1.00 91.06 97 CYS A N 1
ATOM 784 C CA . CYS A 1 97 ? -7.320 -5.720 2.060 1.00 91.06 97 CYS A CA 1
ATOM 785 C C . CYS A 1 97 ? -8.799 -6.081 1.855 1.00 91.06 97 CYS A C 1
ATOM 787 O O . CYS A 1 97 ? -9.648 -5.479 2.519 1.00 91.06 97 CYS A O 1
ATOM 789 N N . VAL A 1 98 ? -9.127 -7.076 1.009 1.00 88.31 98 VAL A N 1
ATOM 790 C CA . VAL A 1 98 ? -10.502 -7.617 0.883 1.00 88.31 98 VAL A CA 1
ATOM 791 C C . VAL A 1 98 ? -11.022 -8.015 2.262 1.00 88.31 98 VAL A C 1
ATOM 793 O O . VAL A 1 98 ? -12.071 -7.535 2.699 1.00 88.31 98 VAL A O 1
ATOM 796 N N . GLY A 1 99 ? -10.279 -8.885 2.956 1.00 87.50 99 GLY A N 1
ATOM 797 C CA . GLY A 1 99 ? -10.695 -9.461 4.232 1.00 87.50 99 GLY A CA 1
ATOM 798 C C . GLY A 1 99 ? -10.964 -8.382 5.275 1.00 87.50 99 GLY A C 1
ATOM 799 O O . GLY A 1 99 ? -12.003 -8.389 5.936 1.00 87.50 99 GLY A O 1
ATOM 800 N N . SER A 1 100 ? -10.084 -7.387 5.340 1.00 84.69 100 SER A N 1
ATOM 801 C CA . SER A 1 100 ? -10.182 -6.279 6.293 1.00 84.69 100 SER A CA 1
ATOM 802 C C . SER A 1 100 ? -11.339 -5.318 5.998 1.00 84.69 100 SER A C 1
ATOM 804 O O . SER A 1 100 ? -11.884 -4.699 6.913 1.00 84.69 100 SER A O 1
ATOM 806 N N . MET A 1 101 ? -11.773 -5.216 4.739 1.00 78.19 101 MET A N 1
ATOM 807 C CA . MET A 1 101 ? -12.936 -4.415 4.344 1.00 78.19 101 MET A CA 1
ATOM 808 C C . MET A 1 101 ? -14.266 -5.069 4.720 1.00 78.19 101 MET A C 1
ATOM 810 O O . MET A 1 101 ? -15.255 -4.362 4.935 1.00 78.19 101 MET A O 1
ATOM 814 N N . THR A 1 102 ? -14.308 -6.396 4.877 1.00 71.81 102 THR A N 1
ATOM 815 C CA . THR A 1 102 ? -15.525 -7.079 5.339 1.00 71.81 102 THR A CA 1
ATOM 816 C C . THR A 1 102 ? -15.964 -6.602 6.726 1.00 71.81 102 THR A C 1
ATOM 818 O O . THR A 1 102 ? -17.142 -6.643 7.050 1.00 71.81 102 THR A O 1
ATOM 821 N N . ASP A 1 103 ? -15.086 -6.029 7.537 1.00 63.94 103 ASP A N 1
ATOM 822 C CA . ASP A 1 103 ? -15.468 -5.438 8.821 1.00 63.94 103 ASP A CA 1
ATOM 823 C C . ASP A 1 103 ? -16.265 -4.123 8.706 1.00 63.94 103 ASP A C 1
ATOM 825 O O . ASP A 1 103 ? -16.895 -3.701 9.680 1.00 63.94 103 ASP A O 1
ATOM 829 N N . PHE A 1 104 ? -16.256 -3.489 7.528 1.00 62.34 104 PHE A N 1
ATOM 830 C CA . PHE A 1 1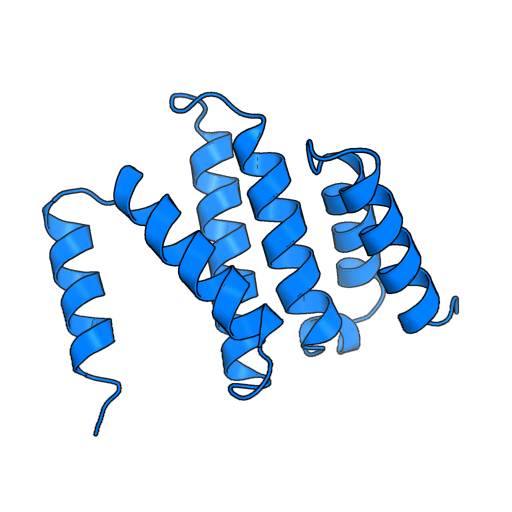04 ? -16.862 -2.178 7.255 1.00 62.34 104 PHE A CA 1
ATOM 831 C C . PHE A 1 104 ? -17.981 -2.211 6.210 1.00 62.34 104 PHE A C 1
ATOM 833 O O . PHE A 1 104 ? -18.704 -1.220 6.066 1.00 62.34 104 PHE A O 1
ATOM 840 N N . LEU A 1 105 ? -18.119 -3.325 5.492 1.00 57.16 105 LEU A N 1
ATOM 841 C CA . LEU A 1 105 ? -19.246 -3.610 4.613 1.00 57.16 105 LEU A CA 1
ATOM 842 C C . LEU A 1 105 ? -20.454 -4.000 5.474 1.00 57.16 105 LEU A C 1
ATOM 844 O O . LEU A 1 105 ? -20.364 -4.896 6.321 1.00 57.16 105 LEU A O 1
ATOM 848 N N . GLY A 1 106 ? -21.593 -3.332 5.269 1.00 56.19 106 GLY A N 1
ATOM 849 C CA . GLY A 1 106 ? -22.853 -3.792 5.851 1.00 56.19 106 GLY A CA 1
ATOM 850 C C . GLY A 1 106 ? -23.174 -5.206 5.354 1.00 56.19 106 GLY A C 1
ATOM 851 O O . GLY A 1 106 ? -22.627 -5.660 4.352 1.00 56.19 106 GLY A O 1
ATOM 852 N N . ILE A 1 107 ? -24.078 -5.925 6.025 1.00 50.69 107 ILE A N 1
ATOM 853 C CA . ILE A 1 107 ? -24.459 -7.297 5.625 1.00 50.69 107 ILE A CA 1
ATOM 854 C C . ILE A 1 107 ? -24.862 -7.369 4.135 1.00 50.69 107 ILE A C 1
ATOM 856 O O . ILE A 1 107 ? -24.569 -8.363 3.481 1.00 50.69 107 ILE A O 1
ATOM 860 N N . LYS A 1 108 ? -25.463 -6.303 3.583 1.00 47.59 108 LYS A N 1
ATOM 861 C CA . LYS A 1 108 ? -25.781 -6.189 2.150 1.00 47.59 108 LYS A CA 1
ATOM 862 C C . LYS A 1 108 ? -24.541 -6.103 1.257 1.00 47.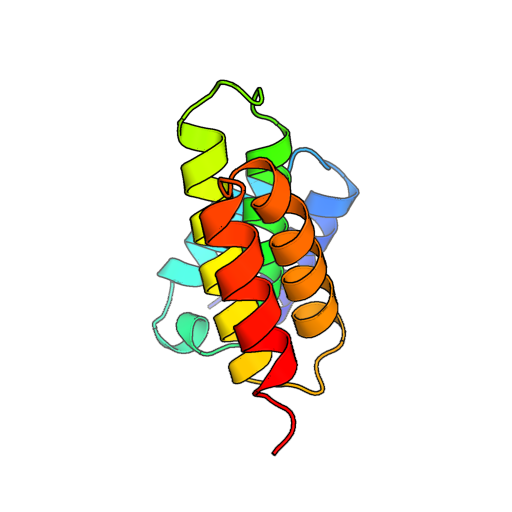59 108 LYS A C 1
ATOM 864 O O . LYS A 1 108 ? -24.417 -6.900 0.334 1.00 47.59 108 LYS A O 1
ATOM 869 N N . ASP A 1 109 ? -23.612 -5.203 1.562 1.00 53.53 109 ASP A N 1
ATOM 870 C CA . ASP A 1 109 ? -22.441 -4.965 0.709 1.00 53.53 109 ASP A CA 1
ATOM 871 C C . ASP A 1 109 ? -21.479 -6.175 0.702 1.00 53.53 109 ASP A C 1
ATOM 873 O O . ASP A 1 109 ? -20.794 -6.433 -0.287 1.00 53.53 109 ASP A O 1
ATOM 877 N N . LYS A 1 110 ? -21.467 -6.980 1.780 1.00 54.09 110 LYS A N 1
ATOM 878 C CA . LYS A 1 110 ? -20.741 -8.267 1.836 1.00 54.09 110 LYS A CA 1
ATOM 879 C C . LYS A 1 110 ? -21.248 -9.281 0.812 1.00 54.09 110 LYS A C 1
ATOM 881 O O . LYS A 1 110 ? -20.453 -10.031 0.252 1.00 54.09 110 LYS A O 1
ATOM 886 N N . ILE A 1 111 ? -22.565 -9.328 0.602 1.00 53.81 111 ILE A N 1
ATOM 887 C CA . ILE A 1 111 ? -23.205 -10.284 -0.308 1.00 53.81 111 ILE A CA 1
ATOM 888 C C . ILE A 1 111 ? -22.868 -9.920 -1.756 1.00 53.81 111 ILE A C 1
ATOM 890 O O . ILE A 1 111 ? -22.492 -10.803 -2.521 1.00 53.81 111 ILE A O 1
ATOM 894 N N . GLU A 1 112 ? -22.918 -8.636 -2.120 1.00 55.03 112 GLU A N 1
ATOM 895 C CA . GLU A 1 112 ? -22.578 -8.178 -3.477 1.00 55.03 112 GLU A CA 1
ATOM 896 C C . GLU A 1 112 ? -21.110 -8.446 -3.841 1.00 55.03 112 GLU A C 1
ATOM 898 O O . GLU A 1 112 ? -20.830 -8.941 -4.931 1.00 55.03 112 GLU A O 1
ATOM 903 N N . GLN A 1 113 ? -20.167 -8.2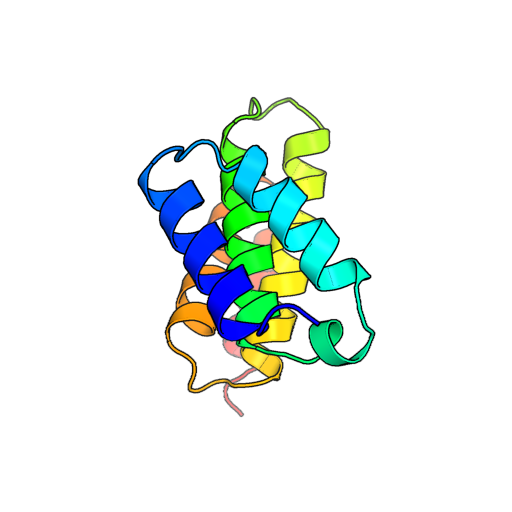22 -2.920 1.00 53.81 113 GLN A N 1
ATOM 904 C CA . GLN A 1 113 ? -18.751 -8.534 -3.165 1.00 53.81 113 GLN A CA 1
ATOM 905 C C . GLN A 1 113 ? -18.488 -10.045 -3.290 1.00 53.81 113 GLN A C 1
ATOM 907 O O . GLN A 1 113 ? -17.688 -10.466 -4.125 1.00 53.81 113 GLN A O 1
ATOM 912 N N . GLY A 1 114 ? -19.206 -10.882 -2.531 1.00 57.16 114 GLY A N 1
ATOM 913 C CA . GLY A 1 114 ? -19.150 -12.340 -2.691 1.00 57.16 114 GLY A CA 1
ATOM 914 C C . GLY A 1 114 ? -19.642 -12.826 -4.062 1.00 57.16 114 GLY A C 1
ATOM 915 O O . GLY A 1 114 ? -19.183 -13.861 -4.545 1.00 57.16 114 GLY A O 1
ATOM 916 N N . PHE A 1 115 ? -20.532 -12.074 -4.720 1.00 53.91 115 PHE A N 1
ATOM 917 C CA . PHE A 1 115 ? -20.950 -12.352 -6.097 1.00 53.91 115 PHE A CA 1
ATOM 918 C C . PHE A 1 115 ? -19.878 -11.978 -7.122 1.00 53.91 115 PHE A C 1
ATOM 920 O O . PHE A 1 115 ? -19.679 -12.739 -8.063 1.00 53.91 115 PHE A O 1
ATOM 927 N N . ILE A 1 116 ? -19.143 -10.879 -6.923 1.00 55.19 116 ILE A N 1
ATOM 928 C CA . ILE A 1 116 ? -18.031 -10.488 -7.810 1.00 55.19 116 ILE A CA 1
ATOM 929 C C . ILE A 1 116 ? -16.953 -11.581 -7.823 1.00 55.19 116 ILE A C 1
ATOM 931 O O . ILE A 1 116 ? -16.524 -12.005 -8.891 1.00 55.19 116 ILE A O 1
ATOM 935 N N . PHE A 1 117 ? -16.621 -12.143 -6.657 1.00 56.16 117 PHE A N 1
ATOM 936 C CA . PHE A 1 117 ? -15.659 -13.249 -6.548 1.00 56.16 117 PHE A CA 1
ATOM 937 C C . PHE A 1 117 ? -16.120 -14.538 -7.257 1.00 56.16 117 PHE A C 1
ATOM 939 O O . PHE A 1 117 ? -15.307 -15.389 -7.606 1.00 56.16 117 PHE A O 1
ATOM 946 N N . LYS A 1 118 ? -17.431 -14.701 -7.483 1.00 49.38 118 LYS A N 1
ATOM 947 C CA . LYS A 1 118 ? -18.007 -15.873 -8.160 1.00 49.38 118 LYS A CA 1
ATOM 948 C C . LYS A 1 118 ? -18.091 -15.713 -9.682 1.00 49.38 118 LYS A C 1
ATOM 950 O O . LYS A 1 118 ? -18.225 -16.717 -10.373 1.00 49.38 118 LYS A O 1
ATOM 955 N N . VAL A 1 119 ? -18.053 -14.484 -10.201 1.00 50.00 119 VAL A N 1
ATOM 956 C CA . VAL A 1 119 ? -18.246 -14.202 -11.635 1.00 50.00 119 VAL A CA 1
ATOM 957 C C . VAL A 1 119 ? -16.918 -14.056 -12.386 1.00 50.00 119 VAL A C 1
ATOM 959 O O . VAL A 1 119 ? -16.897 -14.296 -13.585 1.00 50.00 119 VAL A O 1
ATOM 962 N N . SER A 1 120 ? -15.796 -13.804 -11.705 1.00 45.44 120 SER A N 1
ATOM 963 C CA . SER A 1 120 ? -14.455 -13.757 -12.324 1.00 45.44 120 SER A CA 1
ATOM 964 C C . SER A 1 120 ? -13.870 -15.129 -12.708 1.00 45.44 120 SER A C 1
ATOM 966 O O . SER A 1 120 ? -12.660 -15.278 -12.810 1.00 45.44 120 SER A O 1
ATOM 968 N N . ASN A 1 121 ? -14.719 -16.139 -12.905 1.00 44.62 121 ASN A N 1
ATOM 969 C CA . ASN A 1 121 ? -14.341 -17.456 -13.413 1.00 44.62 121 ASN A CA 1
ATOM 970 C C . ASN A 1 121 ? -15.284 -17.836 -14.566 1.00 44.62 121 ASN A C 1
ATOM 972 O O . ASN A 1 121 ? -16.032 -18.813 -14.475 1.00 44.62 121 ASN A O 1
ATOM 976 N N . VAL A 1 122 ? -15.294 -17.015 -15.620 1.00 40.81 122 VAL A N 1
ATOM 977 C CA . VAL A 1 122 ? -15.784 -17.376 -16.961 1.00 40.81 122 VAL A CA 1
ATOM 978 C C . VAL A 1 122 ? -14.913 -16.697 -18.005 1.00 40.81 122 VAL A C 1
ATOM 980 O O . VAL A 1 122 ? -14.766 -15.460 -17.908 1.00 40.81 122 VAL A O 1
#

Secondary structure (DSSP, 8-state):
---HHHHHHHHHHHHHH-TT-HHHHHHHHHHHTT-GGGGG-HHHHHHHHHHHHHHHHTS-TT-HHHHHHHHHHHHHHHHHHHH-TT-HHHHHHHHHHHHHHTTTS-HHHHHHHHHHHHHS--

Sequence (122 aa):
MADLSQALARVDEIIEREPDGNLAYEEMKQIYDSDESTHENVEVMWRLCKATFLKSNTLDKKNPTKKKLLLEARSYGIKAYALDEDNYEALKWEAICVGSMTDFLGIKDKIEQGFIFKVSNV

Radius of gyration: 14.82 Å; chains: 1; bounding box: 43×29×33 Å

Organism: NCBI:txid75299

Foldseek 3Di:
DPDLVVLLVVLVVCCVVPVLLPVSLVSLVCSPVVDVVLLLDLSSLLSNLNSLLSPLVNDDPPDPVSLVSLVVSLVSLVSSCVSPVPPPSSVVSNVVSVVVCVVVDDPVRVVVVVVVVVPVPD

pLDDT: mean 86.89, std 16.58, range [40.81, 98.44]